Protein AF-A0A8T4P630-F1 (afdb_monomer)

Mean predicted aligned error: 11.43 Å

Nearest PDB structures (foldseek):
  7vp2-assembly1_B  TM=7.918E-01  e=1.200E+00  Arabidopsis thaliana
  7vp5-assembly1_A  TM=7.825E-01  e=1.200E+00  Arabidopsis thaliana
  7vp4-assembly1_B  TM=7.923E-01  e=1.369E+00  Arabidopsis thaliana
  5zkt-assembly1_A  TM=7.892E-01  e=1.562E+00  Oryza sativa Japonica Group
  7vp4-assembly3_J  TM=7.865E-01  e=2.477E+00  Arabidopsis thaliana

pLDDT: mean 88.69, std 10.45, range [58.84, 98.06]

Radius of gyration: 23.85 Å; Cα contacts (8 Å, |Δi|>4): 21; chains: 1; bounding box: 50×30×58 Å

Sequence (81 aa):
MVQAMIDISKNTNQVLNIVKARFNLKDKSEAIEKVVLEYGEDILEPELRPEFIQKIKKIEKEGKFKTFKNIEELRKDIENA

Structure (mmCIF, N/CA/C/O backbone):
data_AF-A0A8T4P630-F1
#
_entry.id   AF-A0A8T4P630-F1
#
loop_
_atom_site.group_PDB
_atom_site.id
_atom_site.type_symbol
_atom_site.label_atom_id
_atom_site.label_alt_id
_atom_site.label_comp_id
_atom_site.label_asym_id
_atom_site.label_entity_id
_atom_site.label_seq_id
_atom_site.pdbx_PDB_ins_code
_atom_site.Cartn_x
_atom_site.Cartn_y
_atom_site.Cartn_z
_atom_site.occupancy
_atom_site.B_iso_or_equiv
_atom_site.auth_seq_id
_atom_site.auth_comp_id
_atom_site.auth_asym_id
_atom_site.auth_atom_id
_atom_site.pdbx_PDB_model_num
ATOM 1 N N . MET A 1 1 ? 0.093 16.693 5.900 1.00 68.00 1 MET A N 1
ATOM 2 C CA . MET A 1 1 ? -1.091 15.958 6.391 1.00 68.00 1 MET A CA 1
ATOM 3 C C . MET A 1 1 ? -2.186 16.105 5.360 1.00 68.00 1 MET A C 1
ATOM 5 O O . MET A 1 1 ? -2.497 17.231 4.993 1.00 68.00 1 MET A O 1
ATOM 9 N N . VAL A 1 2 ? -2.714 14.988 4.874 1.00 82.44 2 VAL A N 1
ATOM 10 C CA . VAL A 1 2 ? -3.903 14.951 4.016 1.00 82.44 2 VAL A CA 1
ATOM 11 C C . VAL A 1 2 ? -5.048 14.435 4.885 1.00 82.44 2 VAL A C 1
ATOM 13 O O . VAL A 1 2 ? -4.834 13.539 5.697 1.00 82.44 2 VAL A O 1
ATOM 16 N N . GLN A 1 3 ? -6.232 15.032 4.776 1.00 89.06 3 GLN A N 1
ATOM 17 C CA . GLN A 1 3 ? -7.424 14.600 5.505 1.00 89.06 3 GLN A CA 1
ATOM 18 C C . GLN A 1 3 ? -8.494 14.185 4.503 1.00 89.06 3 GLN A C 1
ATOM 20 O O . GLN A 1 3 ? -8.704 14.866 3.501 1.00 89.06 3 GLN A O 1
ATOM 25 N N . ALA A 1 4 ? -9.170 13.077 4.788 1.00 90.06 4 ALA A N 1
ATOM 26 C CA . ALA A 1 4 ? -10.277 12.579 3.989 1.00 90.06 4 ALA A CA 1
ATOM 27 C C . ALA A 1 4 ? -11.410 12.134 4.915 1.00 90.06 4 ALA A C 1
ATOM 29 O O . ALA A 1 4 ? -11.167 11.505 5.946 1.00 90.06 4 ALA A O 1
ATOM 30 N N . MET A 1 5 ? -12.645 12.459 4.538 1.00 93.50 5 MET A N 1
ATOM 31 C CA . MET A 1 5 ? -13.837 11.878 5.147 1.00 93.50 5 MET A CA 1
ATOM 32 C C . MET A 1 5 ? -14.246 10.673 4.303 1.00 93.50 5 MET A C 1
ATOM 34 O O . MET A 1 5 ? -14.372 10.797 3.087 1.00 93.50 5 MET A O 1
ATOM 38 N N . ILE A 1 6 ? -14.412 9.516 4.938 1.00 92.50 6 ILE A N 1
ATOM 39 C CA . ILE A 1 6 ? -14.762 8.265 4.264 1.00 92.50 6 ILE A CA 1
ATOM 40 C C . ILE A 1 6 ? -15.932 7.598 4.976 1.00 92.50 6 ILE A C 1
ATOM 42 O O . ILE A 1 6 ? -16.017 7.626 6.206 1.00 92.50 6 ILE A O 1
ATOM 46 N N . ASP A 1 7 ? -16.788 6.946 4.200 1.00 96.62 7 ASP A N 1
ATOM 47 C CA . ASP A 1 7 ? -17.803 6.043 4.724 1.00 96.62 7 ASP A CA 1
ATOM 48 C C . ASP A 1 7 ? -17.247 4.620 4.759 1.00 96.62 7 ASP A C 1
ATOM 50 O O . ASP A 1 7 ? -16.710 4.113 3.774 1.00 96.62 7 ASP A O 1
ATOM 54 N N . ILE A 1 8 ? -17.375 3.960 5.909 1.00 95.81 8 ILE A N 1
ATOM 55 C CA . ILE A 1 8 ? -16.919 2.582 6.104 1.00 95.81 8 ILE A CA 1
ATOM 56 C C . ILE A 1 8 ? -18.012 1.737 6.743 1.00 95.81 8 ILE A C 1
ATOM 58 O O . ILE A 1 8 ? -18.840 2.218 7.518 1.00 95.81 8 ILE A O 1
ATOM 62 N N . SER A 1 9 ? -17.990 0.437 6.457 1.00 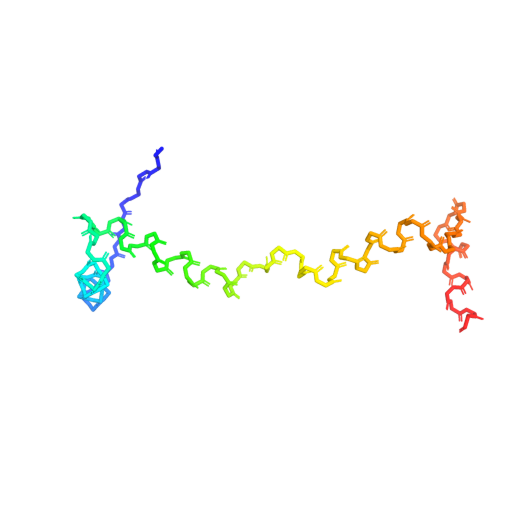98.06 9 SER A N 1
ATOM 63 C CA . SER A 1 9 ? -18.931 -0.494 7.075 1.00 98.06 9 SER A CA 1
ATOM 64 C C . SER A 1 9 ? -18.698 -0.618 8.589 1.00 98.06 9 SER A C 1
ATOM 66 O O . SER A 1 9 ? -17.584 -0.437 9.094 1.00 98.06 9 SER A O 1
ATOM 68 N N . LYS A 1 10 ? -19.740 -1.022 9.331 1.00 97.69 10 LYS A N 1
ATOM 69 C CA . LYS A 1 10 ? -19.627 -1.325 10.770 1.00 97.69 10 LYS A CA 1
ATOM 70 C C . LYS A 1 10 ? -18.555 -2.386 11.050 1.00 97.69 10 LYS A C 1
ATOM 72 O O . LYS A 1 10 ? -17.817 -2.251 12.024 1.00 97.69 10 LYS A O 1
ATOM 77 N N . ASN A 1 11 ? -18.456 -3.395 10.183 1.00 97.94 11 ASN A N 1
ATOM 78 C CA . ASN A 1 11 ? -17.450 -4.450 10.275 1.00 97.94 11 ASN A CA 1
ATOM 79 C C . ASN A 1 11 ? -16.030 -3.882 10.116 1.00 97.94 11 ASN A C 1
ATOM 81 O O . ASN A 1 11 ? -15.177 -4.101 10.969 1.00 97.94 11 ASN A O 1
ATOM 85 N N . THR A 1 12 ? -15.797 -3.060 9.088 1.00 97.31 12 THR A N 1
ATOM 86 C CA . THR A 1 12 ? -14.507 -2.384 8.863 1.00 97.31 12 THR A CA 1
ATOM 87 C C . THR A 1 12 ? -14.091 -1.559 10.082 1.00 97.31 12 THR A C 1
ATOM 89 O O . THR A 1 12 ? -12.956 -1.648 10.540 1.00 97.31 12 THR A O 1
ATOM 92 N N . ASN A 1 13 ? -15.023 -0.810 10.676 1.00 97.12 13 ASN A N 1
ATOM 93 C CA . ASN A 1 13 ? -14.762 -0.027 11.882 1.00 97.12 13 ASN A CA 1
ATOM 94 C C . ASN A 1 13 ? -14.381 -0.898 13.100 1.00 97.12 13 ASN A C 1
ATOM 96 O O . ASN A 1 13 ? -13.543 -0.494 13.905 1.00 97.12 13 ASN A O 1
ATOM 100 N N . GLN A 1 14 ? -14.974 -2.087 13.246 1.00 97.56 14 GLN A N 1
ATOM 101 C CA . GLN A 1 14 ? -14.602 -3.042 14.297 1.00 97.56 14 GLN A CA 1
ATOM 102 C C . GLN A 1 14 ? -13.199 -3.610 14.070 1.00 97.56 14 GLN A C 1
ATOM 104 O O . GLN A 1 14 ? -12.399 -3.620 15.004 1.00 97.56 14 GLN A O 1
ATOM 109 N N . VAL A 1 15 ? -12.877 -4.002 12.836 1.00 97.44 15 VAL A N 1
ATOM 110 C CA . VAL A 1 15 ? -11.538 -4.482 12.464 1.00 97.44 15 VAL A CA 1
ATOM 111 C C . VAL A 1 15 ? -10.479 -3.414 12.748 1.00 97.44 15 VAL A C 1
ATOM 113 O O . VAL A 1 15 ? -9.486 -3.707 13.408 1.00 97.44 15 VAL A O 1
ATOM 116 N N . LEU A 1 16 ? -10.717 -2.156 12.359 1.00 97.12 16 LEU A N 1
ATOM 117 C CA . LEU A 1 16 ? -9.791 -1.052 12.639 1.00 97.12 16 LEU A CA 1
ATOM 118 C C . LEU A 1 16 ? -9.572 -0.829 14.142 1.00 97.12 16 LEU A C 1
ATOM 120 O O . LEU A 1 16 ? -8.455 -0.525 14.550 1.00 97.12 16 LEU A O 1
ATOM 124 N N . ASN A 1 17 ? -10.592 -1.021 14.986 1.00 97.69 17 ASN A N 1
ATOM 125 C CA . ASN A 1 17 ? -10.410 -0.948 16.440 1.00 97.69 17 ASN A CA 1
ATOM 126 C C . ASN A 1 17 ? -9.494 -2.064 16.964 1.00 97.69 17 ASN A C 1
ATOM 128 O O . ASN A 1 17 ? -8.675 -1.805 17.846 1.00 97.69 17 ASN A O 1
ATOM 132 N N . ILE A 1 18 ? -9.614 -3.280 16.420 1.00 97.69 18 ILE A N 1
ATOM 133 C CA . ILE A 1 18 ? -8.752 -4.415 16.778 1.00 97.69 18 ILE A CA 1
ATOM 134 C C . ILE A 1 18 ? -7.310 -4.133 16.352 1.00 97.69 18 ILE A C 1
ATOM 136 O O . ILE A 1 18 ? -6.402 -4.295 17.162 1.00 97.69 18 ILE A O 1
ATOM 140 N N . VAL A 1 19 ? -7.095 -3.663 15.118 1.00 97.50 19 VAL A N 1
ATOM 141 C CA . VAL A 1 19 ? -5.763 -3.278 14.616 1.00 97.50 19 VAL A CA 1
ATOM 142 C C . VAL A 1 19 ? -5.159 -2.189 15.501 1.00 97.50 19 VAL A C 1
ATOM 144 O O . VAL A 1 19 ? -4.041 -2.346 15.988 1.00 97.50 19 VAL A O 1
ATOM 147 N N . LYS A 1 20 ? -5.924 -1.129 15.789 1.00 97.94 20 LYS A N 1
ATOM 148 C CA . LYS A 1 20 ? -5.485 -0.033 16.657 1.00 97.94 20 LYS A CA 1
ATOM 149 C C . LYS A 1 20 ? -5.013 -0.545 18.020 1.00 97.94 20 LYS A C 1
ATOM 151 O O . LYS A 1 20 ? -3.932 -0.182 18.466 1.00 97.94 20 LYS A O 1
ATOM 156 N N . ALA A 1 21 ? -5.802 -1.411 18.658 1.00 97.75 21 ALA A N 1
ATOM 157 C CA . ALA A 1 21 ? -5.458 -1.991 19.954 1.00 97.75 21 ALA A CA 1
ATOM 158 C C . ALA A 1 21 ? -4.231 -2.913 19.873 1.00 97.75 21 ALA A C 1
ATOM 160 O O . ALA A 1 21 ? -3.333 -2.812 20.704 1.00 97.75 21 ALA A O 1
ATOM 161 N N . ARG A 1 22 ? -4.162 -3.778 18.854 1.00 97.62 22 ARG A N 1
ATOM 162 C CA . ARG A 1 22 ? -3.069 -4.743 18.663 1.00 97.62 22 ARG A CA 1
ATOM 163 C C . ARG A 1 22 ? -1.709 -4.066 18.499 1.00 97.62 22 ARG A C 1
ATOM 165 O O . ARG A 1 22 ? -0.723 -4.570 19.024 1.00 97.62 22 ARG A O 1
ATOM 172 N N . PHE A 1 23 ? -1.663 -2.953 17.772 1.00 97.00 23 PHE A N 1
ATOM 173 C CA . PHE A 1 23 ? -0.435 -2.205 17.495 1.00 97.00 23 PHE A CA 1
ATOM 174 C C . PHE A 1 2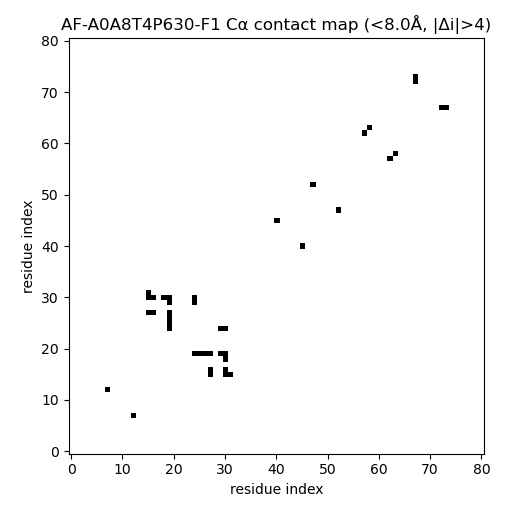3 ? -0.242 -0.987 18.417 1.00 97.00 23 PHE A C 1
ATOM 176 O O . PHE A 1 23 ? 0.677 -0.206 18.199 1.00 97.00 23 PHE A O 1
ATOM 183 N N . ASN A 1 24 ? -1.085 -0.832 19.449 1.00 97.06 24 ASN A N 1
ATOM 184 C CA . ASN A 1 24 ? -1.068 0.293 20.394 1.00 97.06 24 ASN A CA 1
ATOM 185 C C . ASN A 1 24 ? -1.060 1.679 19.708 1.00 97.06 24 ASN A C 1
ATOM 187 O O . ASN A 1 24 ? -0.318 2.579 20.099 1.00 97.06 24 ASN A O 1
ATOM 191 N N . LEU A 1 25 ? -1.875 1.833 18.661 1.00 97.81 25 LEU A N 1
ATOM 192 C CA . LEU A 1 25 ? -1.965 3.052 17.857 1.00 97.81 25 LEU A CA 1
ATOM 193 C C . LEU A 1 25 ? -2.884 4.087 18.521 1.00 97.81 25 LEU A C 1
ATOM 195 O O . LEU A 1 25 ? -3.857 3.752 19.207 1.00 97.81 25 LEU A O 1
ATOM 199 N N . LYS A 1 26 ? -2.598 5.366 18.292 1.00 96.50 26 LYS A N 1
ATOM 200 C CA . LYS A 1 26 ? -3.284 6.493 18.928 1.00 96.50 26 LYS A CA 1
ATOM 201 C C . LYS A 1 26 ? -4.722 6.624 18.439 1.00 96.50 26 LYS A C 1
ATOM 203 O O . LYS A 1 26 ? -5.656 6.763 19.236 1.00 96.50 26 LYS A O 1
ATOM 208 N N . ASP A 1 27 ? -4.920 6.565 17.129 1.00 95.31 27 ASP A N 1
ATOM 209 C CA . ASP A 1 27 ? -6.213 6.805 16.500 1.00 95.31 27 ASP A CA 1
ATOM 210 C C . ASP A 1 27 ? -6.502 5.847 15.336 1.00 95.31 27 ASP A C 1
ATOM 212 O O . ASP A 1 27 ? -5.749 4.921 15.035 1.00 95.31 27 ASP A O 1
ATOM 216 N N . LYS A 1 28 ? -7.692 5.996 14.747 1.00 92.69 28 LYS A N 1
ATOM 217 C CA . LYS A 1 28 ? -8.121 5.150 13.627 1.00 92.69 28 LYS A CA 1
ATOM 218 C C . LYS A 1 28 ? -7.421 5.515 12.324 1.00 92.69 28 LYS A C 1
ATOM 220 O O . LYS A 1 28 ? -7.359 4.659 11.451 1.00 92.69 28 LYS A O 1
ATOM 225 N N . SER A 1 29 ? -6.916 6.739 12.192 1.00 95.25 29 SER A N 1
ATOM 226 C CA . SER A 1 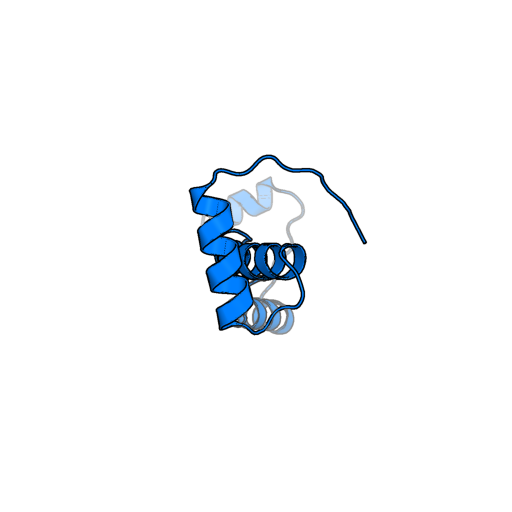29 ? -6.176 7.158 11.005 1.00 95.25 29 SER A CA 1
ATOM 227 C C . SER A 1 29 ? -4.856 6.398 10.931 1.00 95.25 29 SER A C 1
ATOM 229 O O . SER A 1 29 ? -4.569 5.801 9.903 1.00 95.25 29 SER A O 1
ATOM 231 N N . GLU A 1 30 ? -4.130 6.289 12.048 1.00 96.00 30 GLU A N 1
ATOM 232 C CA . GLU A 1 30 ? -2.924 5.454 12.141 1.00 96.00 30 GLU A CA 1
ATOM 233 C C . GLU A 1 30 ? -3.218 3.974 11.847 1.00 96.00 30 GLU A C 1
ATOM 235 O O . GLU A 1 30 ? -2.427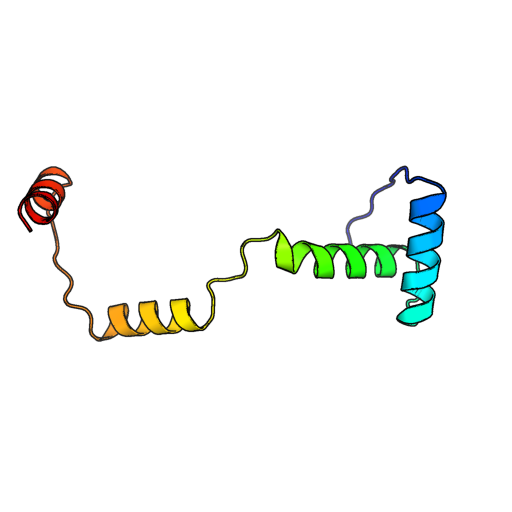 3.294 11.195 1.00 96.00 30 GLU A O 1
ATOM 240 N N . ALA A 1 31 ? -4.371 3.460 12.291 1.00 96.69 31 ALA A N 1
ATOM 241 C CA . ALA A 1 31 ? -4.777 2.087 11.989 1.00 96.69 31 ALA A CA 1
ATOM 242 C C . ALA A 1 31 ? -5.075 1.875 10.495 1.00 96.69 31 ALA A C 1
ATOM 244 O O . ALA A 1 31 ? -4.720 0.830 9.952 1.00 96.69 31 ALA A O 1
ATOM 245 N N . ILE A 1 32 ? -5.703 2.850 9.830 1.00 95.31 32 ILE A N 1
ATOM 246 C CA . ILE A 1 32 ? -5.924 2.823 8.378 1.00 95.31 32 ILE A CA 1
ATOM 247 C C . ILE A 1 32 ? -4.580 2.863 7.649 1.00 95.31 32 ILE A C 1
ATOM 249 O O . ILE A 1 32 ? -4.348 2.015 6.795 1.00 95.31 32 ILE A O 1
ATOM 253 N N . GLU A 1 33 ? -3.685 3.782 8.022 1.00 94.12 33 GLU A N 1
ATOM 254 C CA . GLU A 1 33 ? -2.339 3.903 7.447 1.00 94.12 33 GLU A CA 1
ATOM 255 C C . GLU A 1 33 ? -1.589 2.567 7.530 1.00 94.12 33 GLU A C 1
ATOM 257 O O . GLU A 1 33 ? -1.086 2.070 6.527 1.00 94.12 33 GLU A O 1
ATOM 262 N N . LYS A 1 34 ? -1.593 1.929 8.709 1.00 94.94 34 LYS A N 1
ATOM 263 C CA . LYS A 1 34 ? -0.934 0.637 8.927 1.00 94.94 34 LYS A CA 1
ATOM 264 C C . LYS A 1 34 ? -1.467 -0.447 7.989 1.00 94.94 34 LYS A C 1
ATOM 266 O O . LYS A 1 34 ? -0.670 -1.145 7.373 1.00 94.94 34 LYS A O 1
ATOM 271 N N . VAL A 1 35 ? -2.791 -0.576 7.877 1.00 93.81 35 VAL A N 1
ATOM 272 C CA . VAL A 1 35 ? -3.431 -1.576 7.003 1.00 93.81 35 VAL A CA 1
ATOM 273 C C . VAL A 1 35 ? -3.141 -1.288 5.532 1.00 93.81 35 VAL A C 1
ATOM 275 O O . VAL A 1 35 ? -2.858 -2.213 4.780 1.00 93.81 35 VAL A O 1
ATOM 278 N N . VAL A 1 36 ? -3.205 -0.021 5.119 1.00 91.81 36 VAL A N 1
ATOM 279 C CA . VAL A 1 36 ? -2.963 0.384 3.730 1.00 91.81 36 VAL A CA 1
ATOM 280 C C . VAL A 1 36 ? -1.509 0.169 3.336 1.00 91.81 36 VAL A C 1
ATOM 282 O O . VAL A 1 36 ? -1.275 -0.286 2.228 1.00 91.81 36 VAL A O 1
ATOM 285 N N . LEU A 1 37 ? -0.544 0.453 4.213 1.00 89.81 37 LEU A N 1
ATOM 286 C CA . LEU A 1 37 ? 0.868 0.186 3.937 1.00 89.81 37 LEU A CA 1
ATOM 287 C C . LEU A 1 37 ? 1.142 -1.316 3.846 1.00 89.81 37 LEU A C 1
ATOM 289 O O . LEU A 1 37 ? 1.759 -1.757 2.887 1.00 89.81 37 LEU A O 1
ATOM 293 N N . GLU A 1 38 ? 0.625 -2.100 4.793 1.00 87.50 38 GLU A N 1
ATOM 294 C CA . GLU A 1 38 ? 0.814 -3.556 4.815 1.00 87.50 38 GLU A CA 1
ATOM 295 C C . GLU A 1 38 ? 0.159 -4.238 3.602 1.00 87.50 38 GLU A C 1
ATOM 297 O O . GLU A 1 38 ? 0.736 -5.144 3.021 1.00 87.50 38 GLU A O 1
ATOM 302 N N . TYR A 1 39 ? -1.006 -3.759 3.157 1.00 85.38 39 TYR A N 1
ATOM 303 C CA . TYR A 1 39 ? -1.640 -4.224 1.918 1.00 85.38 39 TYR A CA 1
ATOM 304 C C . TYR A 1 39 ? -0.986 -3.643 0.654 1.00 85.38 39 TYR A C 1
ATOM 306 O O . TYR A 1 39 ? -0.964 -4.267 -0.405 1.00 85.38 39 TYR A O 1
ATOM 314 N N . GLY A 1 40 ? -0.460 -2.424 0.758 1.00 78.69 40 GLY A N 1
ATOM 315 C CA . GLY A 1 40 ? 0.222 -1.710 -0.308 1.00 78.69 40 GLY A CA 1
ATOM 316 C C . GLY A 1 40 ? 1.527 -2.383 -0.705 1.00 78.69 40 GLY A C 1
ATOM 317 O O . GLY A 1 40 ? 1.831 -2.381 -1.887 1.00 78.69 40 GLY A O 1
ATOM 318 N N . GLU A 1 41 ? 2.248 -3.015 0.223 1.00 71.12 41 GLU A N 1
ATOM 319 C CA . GLU A 1 41 ? 3.434 -3.827 -0.095 1.00 71.12 41 GLU A CA 1
ATOM 320 C C . GLU A 1 41 ? 3.137 -4.946 -1.113 1.00 71.12 41 GLU A C 1
ATOM 322 O O . GLU A 1 41 ? 4.008 -5.283 -1.914 1.00 71.12 41 GLU A O 1
ATOM 327 N N . ASP A 1 42 ? 1.905 -5.469 -1.132 1.00 64.94 42 ASP A N 1
ATOM 328 C CA . ASP A 1 42 ? 1.476 -6.518 -2.065 1.00 64.94 42 ASP A CA 1
ATOM 329 C C . ASP A 1 42 ? 0.888 -5.973 -3.387 1.00 64.94 42 ASP A C 1
ATOM 331 O O . ASP A 1 42 ? 0.891 -6.680 -4.398 1.00 64.94 42 ASP A O 1
ATOM 335 N N . ILE A 1 43 ? 0.347 -4.743 -3.403 1.00 66.56 43 ILE A N 1
ATOM 336 C CA . ILE A 1 43 ? -0.286 -4.128 -4.595 1.00 66.56 43 ILE A CA 1
ATOM 337 C C . ILE A 1 43 ? 0.649 -3.200 -5.351 1.00 66.56 43 ILE A C 1
ATOM 339 O O . ILE A 1 43 ? 0.641 -3.172 -6.584 1.00 66.56 43 ILE A O 1
ATOM 343 N N . LEU A 1 44 ? 1.358 -2.347 -4.619 1.00 62.50 44 LEU A N 1
ATOM 344 C CA . LEU A 1 44 ? 2.354 -1.474 -5.205 1.00 62.50 44 LEU A CA 1
ATOM 345 C C . LEU A 1 44 ? 3.424 -2.415 -5.731 1.00 62.50 44 LEU A C 1
ATOM 347 O O . LEU A 1 44 ? 3.911 -3.249 -4.971 1.00 62.50 44 LEU A O 1
ATOM 351 N N . GLU A 1 45 ? 3.745 -2.330 -7.026 1.00 58.84 45 GLU A N 1
ATOM 352 C CA . GLU A 1 45 ? 4.880 -3.082 -7.551 1.00 58.84 45 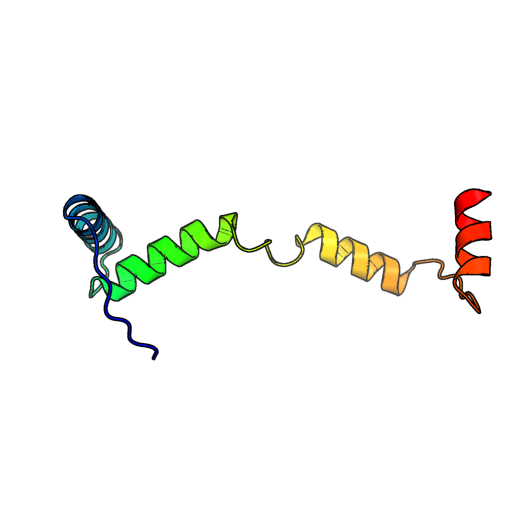GLU A CA 1
ATOM 353 C C . GLU A 1 45 ? 6.043 -2.834 -6.589 1.00 58.84 45 GLU A C 1
ATOM 355 O O . GLU A 1 45 ? 6.399 -1.662 -6.394 1.00 58.84 45 GLU A O 1
ATOM 360 N N . PRO A 1 46 ? 6.572 -3.878 -5.918 1.00 60.03 46 PRO A N 1
ATOM 361 C CA . PRO A 1 46 ? 7.653 -3.677 -4.979 1.00 60.03 46 PRO A CA 1
ATOM 362 C C . PRO A 1 46 ? 8.728 -2.910 -5.730 1.00 60.03 46 PRO A C 1
ATOM 364 O O . PRO A 1 46 ? 9.007 -3.229 -6.896 1.00 60.03 46 PRO A O 1
ATOM 367 N N . GLU A 1 47 ? 9.312 -1.894 -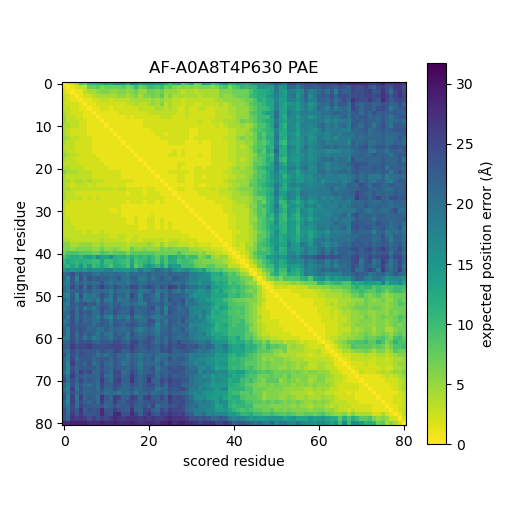5.088 1.00 64.06 47 GLU A N 1
ATOM 368 C CA . GLU A 1 47 ? 10.533 -1.284 -5.607 1.00 64.06 47 GLU A CA 1
ATOM 369 C C . GLU A 1 47 ? 11.432 -2.406 -6.135 1.00 64.06 47 GLU A C 1
ATOM 371 O O . GLU A 1 47 ? 11.501 -3.470 -5.506 1.00 64.06 47 GLU A O 1
ATOM 376 N N . LEU A 1 48 ? 12.032 -2.209 -7.321 1.00 69.06 48 LEU A N 1
ATOM 377 C CA . LEU A 1 48 ? 12.766 -3.252 -8.047 1.00 69.06 48 LEU A CA 1
ATOM 378 C C . LEU A 1 48 ? 13.465 -4.194 -7.063 1.00 69.06 48 LEU A C 1
ATOM 380 O O . LEU A 1 48 ? 14.326 -3.743 -6.307 1.00 69.06 48 LEU A O 1
ATOM 384 N N . ARG A 1 49 ? 13.076 -5.482 -7.051 1.00 77.56 49 ARG A N 1
ATOM 385 C CA . ARG A 1 49 ? 13.606 -6.460 -6.083 1.00 77.56 49 ARG A CA 1
ATOM 386 C C . ARG A 1 49 ? 15.123 -6.275 -5.942 1.00 77.56 49 ARG A C 1
ATOM 388 O O . ARG A 1 49 ? 15.785 -6.138 -6.976 1.00 77.56 49 ARG A O 1
ATOM 395 N N . PRO A 1 50 ? 15.709 -6.314 -4.732 1.00 77.44 50 PRO A N 1
ATOM 396 C CA . PRO A 1 50 ? 17.136 -6.042 -4.544 1.00 77.44 50 PRO A CA 1
ATOM 397 C C . PRO A 1 50 ? 18.052 -6.842 -5.485 1.00 77.44 50 PRO A C 1
ATOM 399 O O . PRO A 1 50 ? 19.040 -6.315 -5.995 1.00 77.44 50 PRO A O 1
ATOM 402 N N . GLU A 1 51 ? 17.684 -8.088 -5.792 1.00 80.44 51 GLU A N 1
ATOM 403 C CA . GLU A 1 51 ? 18.367 -8.946 -6.770 1.00 80.44 51 GLU A CA 1
ATOM 404 C C . GLU A 1 51 ? 18.343 -8.378 -8.198 1.00 80.44 51 GLU A C 1
ATOM 406 O O . GLU A 1 51 ? 19.345 -8.420 -8.914 1.00 80.44 51 GLU A O 1
ATOM 411 N N . PHE A 1 52 ? 17.212 -7.809 -8.618 1.00 84.00 52 PHE A N 1
ATOM 412 C CA . PHE A 1 52 ? 17.071 -7.156 -9.914 1.00 84.00 52 PHE A CA 1
ATOM 413 C C . PHE A 1 52 ? 17.929 -5.890 -9.987 1.00 84.00 52 PHE A C 1
ATOM 415 O O . PHE A 1 52 ? 18.642 -5.701 -10.970 1.00 84.00 52 PHE A O 1
ATOM 422 N N . ILE A 1 53 ? 17.958 -5.074 -8.928 1.00 87.25 53 ILE A N 1
ATOM 423 C CA . ILE A 1 53 ? 18.838 -3.895 -8.854 1.00 87.25 53 ILE A CA 1
ATOM 424 C C . ILE A 1 53 ? 20.308 -4.309 -8.980 1.00 87.25 53 ILE A C 1
ATOM 426 O O . ILE A 1 53 ? 21.062 -3.695 -9.735 1.00 87.25 53 ILE A O 1
ATOM 430 N N . GLN A 1 54 ? 20.729 -5.361 -8.272 1.00 88.69 54 GLN A N 1
ATOM 431 C CA . GLN A 1 54 ? 22.097 -5.877 -8.367 1.00 88.69 54 GLN A CA 1
ATOM 432 C C . GLN A 1 54 ? 22.422 -6.371 -9.779 1.00 88.69 54 GLN A C 1
ATOM 434 O O . GLN A 1 54 ? 23.491 -6.058 -10.308 1.00 88.69 54 GLN A O 1
ATOM 439 N N . LYS A 1 55 ? 21.487 -7.083 -10.419 1.00 90.50 55 LYS A N 1
ATOM 440 C CA . LYS A 1 55 ? 21.628 -7.538 -11.805 1.00 90.50 55 LYS A CA 1
ATOM 441 C C . LYS A 1 55 ? 21.805 -6.363 -12.768 1.00 90.50 55 LYS A C 1
ATOM 443 O O . LYS A 1 55 ? 22.722 -6.399 -13.583 1.00 90.50 55 LYS A O 1
ATOM 448 N N . ILE A 1 56 ? 20.979 -5.322 -12.659 1.00 91.62 56 ILE A N 1
ATOM 449 C CA . ILE A 1 56 ? 21.080 -4.129 -13.510 1.00 91.62 56 ILE A CA 1
ATOM 450 C C . ILE A 1 56 ? 22.404 -3.398 -13.277 1.00 91.62 56 ILE A C 1
ATOM 452 O O . ILE A 1 56 ? 23.106 -3.132 -14.245 1.00 91.62 56 ILE A O 1
ATOM 456 N N . LYS A 1 57 ? 22.813 -3.169 -12.022 1.00 91.81 57 LYS A N 1
ATOM 457 C CA . LYS A 1 57 ? 24.112 -2.544 -11.702 1.00 91.81 57 LYS A CA 1
ATOM 458 C C . LYS A 1 57 ? 25.302 -3.343 -12.238 1.00 91.81 57 LYS A C 1
ATOM 460 O O . LYS A 1 57 ? 26.313 -2.760 -12.622 1.00 91.81 57 LYS A O 1
ATOM 465 N N . LYS A 1 58 ? 25.206 -4.676 -12.259 1.00 93.81 58 LYS A N 1
ATOM 466 C CA . LYS A 1 58 ? 26.228 -5.535 -12.866 1.00 93.81 58 LYS A CA 1
ATOM 467 C C . LYS A 1 58 ? 26.257 -5.377 -14.385 1.00 93.81 58 LYS A C 1
ATOM 469 O O . LYS A 1 58 ? 27.332 -5.222 -14.950 1.00 93.81 58 LYS A O 1
ATOM 474 N N . ILE A 1 59 ? 25.093 -5.376 -15.036 1.00 93.19 59 ILE A N 1
ATOM 475 C CA . ILE A 1 59 ? 24.988 -5.148 -16.483 1.00 93.19 59 ILE A CA 1
ATOM 476 C C . ILE A 1 59 ? 25.514 -3.753 -16.840 1.00 93.19 59 ILE A C 1
ATOM 478 O O . ILE A 1 59 ? 26.273 -3.638 -17.785 1.00 93.19 59 ILE A O 1
ATOM 482 N N . GLU A 1 60 ? 25.203 -2.715 -16.065 1.00 90.06 60 GLU A N 1
ATOM 483 C CA . GLU A 1 60 ? 25.719 -1.352 -16.267 1.00 90.06 60 GLU A CA 1
ATOM 484 C C . GLU A 1 60 ? 27.255 -1.289 -16.248 1.00 90.06 60 GLU A C 1
ATOM 486 O O . GLU A 1 60 ? 27.856 -0.607 -17.073 1.00 90.06 60 GLU A O 1
ATOM 491 N N . LYS A 1 61 ? 27.898 -2.030 -15.337 1.00 91.38 61 LYS A N 1
ATOM 492 C CA . LYS A 1 61 ? 29.362 -2.040 -15.192 1.00 91.38 61 LYS A CA 1
ATOM 493 C C . LYS A 1 61 ? 30.085 -2.953 -16.181 1.00 91.38 61 LYS A C 1
ATOM 495 O O . LYS A 1 61 ? 31.164 -2.607 -16.647 1.00 91.38 61 LYS A O 1
ATOM 500 N N . GLU A 1 62 ? 29.540 -4.139 -16.433 1.00 92.25 62 GLU A N 1
ATOM 501 C CA . GLU A 1 62 ? 30.245 -5.248 -17.101 1.00 92.25 62 GLU A CA 1
ATOM 502 C C . GLU A 1 62 ? 29.556 -5.703 -18.396 1.00 92.25 62 GLU A C 1
ATOM 504 O O . GLU A 1 62 ? 30.057 -6.570 -19.114 1.00 92.25 62 GLU A O 1
ATOM 509 N N . GLY A 1 63 ? 28.377 -5.159 -18.687 1.00 83.69 63 GLY A N 1
ATOM 510 C CA . GLY A 1 63 ? 27.564 -5.538 -19.827 1.00 83.69 63 GLY A CA 1
ATOM 511 C C . GLY A 1 63 ? 28.208 -5.144 -21.147 1.00 83.69 63 GLY A C 1
ATOM 512 O O . GLY A 1 63 ? 28.804 -4.079 -21.304 1.00 83.69 63 GLY A O 1
ATOM 513 N N . LYS A 1 64 ? 28.048 -6.015 -22.142 1.00 85.81 64 LYS A N 1
ATOM 514 C CA . LYS A 1 64 ? 28.395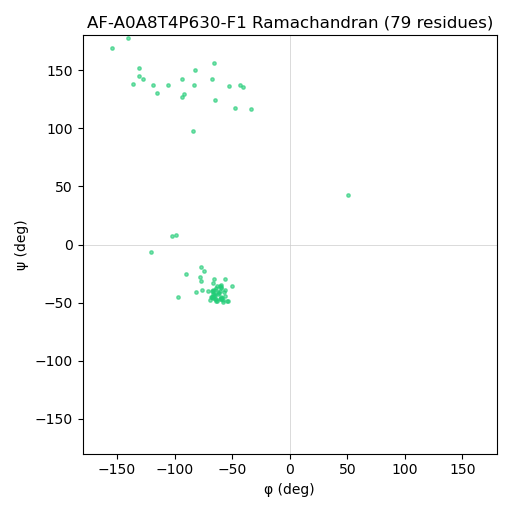 -5.699 -23.526 1.00 85.81 64 LYS A CA 1
ATOM 515 C C . LYS A 1 64 ? 27.225 -4.956 -24.151 1.00 85.81 64 LYS A C 1
ATOM 517 O O . LYS A 1 64 ? 26.253 -5.572 -24.580 1.00 85.81 64 LYS A O 1
ATOM 522 N N . PH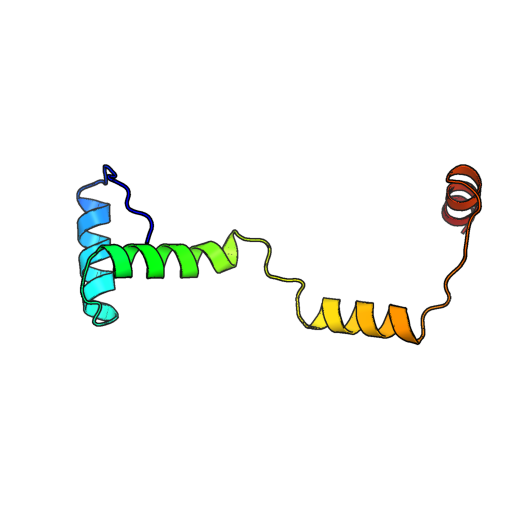E A 1 65 ? 27.319 -3.634 -24.171 1.00 88.94 65 PHE A N 1
ATOM 523 C CA . PHE A 1 65 ? 26.328 -2.788 -24.819 1.00 88.94 65 PHE A CA 1
ATOM 524 C C . PHE A 1 65 ? 26.607 -2.684 -26.313 1.00 88.94 65 PHE A C 1
ATOM 526 O O . PHE A 1 65 ? 27.749 -2.500 -26.735 1.00 88.94 65 PHE A O 1
ATOM 533 N N . LYS A 1 66 ? 25.544 -2.775 -27.109 1.00 90.06 66 LYS A N 1
ATOM 534 C CA . LYS A 1 66 ? 25.575 -2.525 -28.546 1.00 90.06 66 LYS A CA 1
ATOM 535 C C . LYS A 1 66 ? 24.708 -1.311 -28.835 1.00 90.06 66 LYS A C 1
ATOM 537 O O . LYS A 1 66 ? 23.588 -1.211 -28.340 1.00 90.06 66 LYS A O 1
ATOM 542 N N . THR A 1 67 ? 25.255 -0.367 -29.586 1.00 90.88 67 THR A N 1
ATOM 543 C CA . THR A 1 67 ? 24.529 0.820 -30.026 1.00 90.88 67 THR A CA 1
ATOM 544 C C . THR A 1 67 ? 23.924 0.557 -31.396 1.00 90.88 67 THR A C 1
ATOM 546 O O . THR A 1 67 ? 24.534 -0.094 -32.241 1.00 90.88 67 THR A O 1
ATOM 549 N N . PHE A 1 68 ? 22.717 1.071 -31.610 1.00 92.81 68 PHE A N 1
ATOM 550 C CA . PHE A 1 68 ? 21.990 0.945 -32.869 1.00 92.81 68 PHE A CA 1
ATOM 551 C C . PHE A 1 68 ? 21.567 2.333 -33.321 1.00 92.81 68 PHE A C 1
ATOM 553 O O . PHE A 1 68 ? 21.202 3.174 -32.497 1.00 92.81 68 PHE A O 1
ATOM 560 N N . LYS A 1 69 ? 21.619 2.589 -34.627 1.00 91.31 69 LYS A N 1
ATOM 561 C CA . LYS A 1 69 ? 21.266 3.905 -35.173 1.00 91.31 69 LYS A CA 1
ATOM 562 C C . LYS A 1 69 ? 19.758 4.109 -35.245 1.00 91.31 69 LYS A C 1
ATOM 564 O O . LYS A 1 69 ? 19.292 5.244 -35.203 1.00 91.31 69 LYS A O 1
ATOM 569 N N . ASN A 1 70 ? 19.000 3.025 -35.387 1.00 94.50 70 ASN A N 1
ATOM 570 C CA . ASN A 1 70 ? 17.547 3.041 -35.475 1.00 94.50 70 ASN A CA 1
ATOM 571 C C . ASN A 1 70 ? 16.942 1.703 -35.015 1.00 94.50 70 ASN A C 1
ATOM 573 O O . ASN A 1 70 ? 17.640 0.708 -34.814 1.00 94.50 70 ASN A O 1
ATOM 577 N N . ILE A 1 71 ? 15.618 1.697 -34.854 1.00 92.75 71 ILE A N 1
ATOM 578 C CA . ILE A 1 71 ? 14.854 0.530 -34.390 1.00 92.75 71 ILE A CA 1
ATOM 579 C C . ILE A 1 71 ? 14.910 -0.627 -35.401 1.00 92.75 71 ILE A C 1
ATOM 581 O O . ILE A 1 71 ? 14.867 -1.785 -34.995 1.00 92.75 71 ILE A O 1
ATOM 585 N N . GLU A 1 72 ? 15.035 -0.350 -36.703 1.00 93.06 72 GLU A N 1
ATOM 586 C CA . GLU A 1 72 ? 15.111 -1.403 -37.725 1.00 93.06 72 GLU A CA 1
ATOM 587 C C . GLU A 1 72 ? 16.397 -2.229 -37.611 1.00 93.06 72 GLU A C 1
ATOM 589 O O . GLU A 1 72 ? 16.362 -3.448 -37.759 1.00 93.06 72 GLU A O 1
ATOM 594 N N . GLU A 1 73 ? 17.526 -1.579 -37.322 1.00 92.94 73 GLU A N 1
ATOM 595 C CA . GLU A 1 73 ? 18.816 -2.235 -37.093 1.00 92.94 73 GLU A CA 1
ATOM 596 C C . GLU A 1 73 ? 18.776 -3.118 -35.839 1.00 92.94 73 GLU A C 1
ATOM 598 O O . GLU A 1 73 ? 19.208 -4.268 -35.885 1.00 92.94 73 GLU A O 1
ATOM 603 N N . LEU A 1 74 ? 18.180 -2.614 -3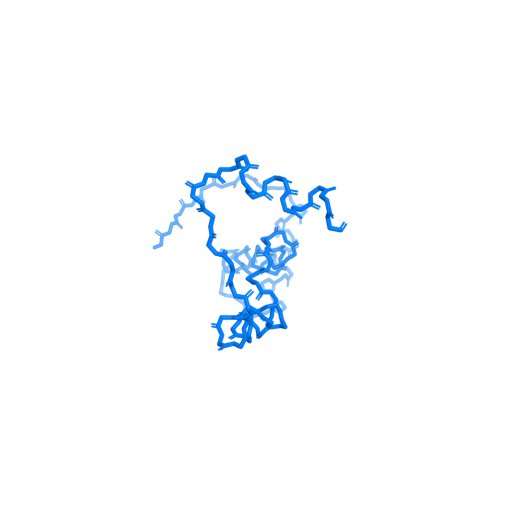4.752 1.00 93.69 74 LEU A N 1
ATOM 604 C CA . LEU A 1 74 ? 17.956 -3.381 -33.524 1.00 93.69 74 LEU A CA 1
ATOM 605 C C . LEU A 1 74 ? 17.073 -4.610 -33.778 1.00 93.69 74 LEU A C 1
ATOM 607 O O . LEU A 1 74 ? 17.401 -5.710 -33.341 1.00 93.69 74 LEU A O 1
ATOM 611 N N . ARG A 1 75 ? 15.957 -4.431 -34.498 1.00 92.00 75 ARG A N 1
ATOM 612 C CA . ARG A 1 75 ? 15.020 -5.516 -34.807 1.00 92.00 75 ARG A CA 1
ATOM 613 C C . ARG A 1 75 ? 15.707 -6.630 -35.597 1.00 92.00 75 ARG A C 1
ATOM 615 O O . ARG A 1 75 ? 15.580 -7.791 -35.226 1.00 92.00 75 ARG A O 1
ATOM 622 N N . LYS A 1 76 ? 16.488 -6.278 -36.625 1.00 93.38 76 LYS A N 1
ATOM 623 C CA . LYS A 1 76 ? 17.260 -7.252 -37.412 1.00 93.38 76 LYS A CA 1
ATOM 624 C C . LYS A 1 76 ? 18.256 -8.036 -36.560 1.00 93.38 76 LYS A C 1
ATOM 626 O O . LYS A 1 76 ? 18.465 -9.208 -36.836 1.00 93.38 76 LYS A O 1
ATOM 631 N N . ASP A 1 77 ? 18.877 -7.416 -35.562 1.00 90.81 77 ASP A N 1
ATOM 632 C CA . ASP A 1 77 ? 19.848 -8.097 -34.700 1.00 90.81 77 ASP A CA 1
ATOM 633 C C . ASP A 1 77 ? 19.184 -9.114 -33.765 1.00 90.81 77 ASP A C 1
ATOM 635 O O . ASP A 1 77 ? 19.705 -10.205 -33.591 1.00 90.81 77 ASP A O 1
ATOM 639 N N . ILE A 1 78 ? 18.020 -8.777 -33.199 1.00 91.19 78 ILE A N 1
ATOM 640 C CA . ILE A 1 78 ? 17.292 -9.651 -32.264 1.00 91.19 78 ILE A CA 1
ATOM 641 C C . ILE A 1 78 ? 16.577 -10.791 -32.998 1.00 91.19 78 ILE A C 1
ATOM 643 O O . ILE A 1 78 ? 16.537 -11.908 -32.497 1.00 91.19 78 ILE A O 1
ATOM 647 N N . GLU A 1 79 ? 15.996 -10.524 -34.169 1.00 90.56 79 GLU A N 1
ATOM 648 C CA . GLU A 1 79 ? 15.231 -11.524 -34.930 1.00 90.56 79 GLU A CA 1
ATOM 649 C C . GLU A 1 79 ? 16.122 -12.529 -35.679 1.00 90.56 79 GLU A C 1
ATOM 651 O O . GLU A 1 79 ? 15.648 -13.606 -36.031 1.00 90.56 79 GLU A O 1
ATOM 656 N N . ASN A 1 80 ? 17.397 -12.197 -35.914 1.00 78.12 80 ASN A N 1
ATOM 657 C CA . ASN A 1 80 ? 18.376 -13.097 -36.537 1.00 78.12 80 ASN A CA 1
ATOM 658 C C . ASN A 1 80 ? 19.355 -13.737 -35.524 1.00 78.12 80 ASN A C 1
ATOM 660 O O . ASN A 1 80 ? 20.328 -14.359 -35.960 1.00 78.12 80 ASN A O 1
ATOM 664 N N . ALA A 1 81 ? 19.139 -13.552 -34.214 1.00 59.94 81 ALA A N 1
ATOM 665 C CA . ALA A 1 81 ? 19.972 -14.092 -33.130 1.00 59.94 81 ALA A CA 1
ATOM 666 C C . ALA A 1 81 ? 19.527 -15.480 -32.644 1.00 59.94 81 ALA A C 1
ATOM 668 O O . ALA A 1 81 ? 18.311 -15.775 -32.681 1.00 59.94 81 ALA A O 1
#

Foldseek 3Di:
DDDDDDDDDPVVVVVLVVQCVVVVHDDSVVSVVVVCVVVCCVVVPHDQPPVRVVVVVCCVVPNDDDDDPDPVRVCVVVVVD

Solvent-accessible surface area (backbone atoms only — not comparable to full-atom values): 5148 Å² total; per-residue (Å²): 139,88,87,82,89,80,91,75,54,74,67,57,56,51,51,39,52,52,50,13,60,75,70,72,44,93,44,66,66,58,28,49,50,53,54,49,51,65,53,36,62,78,66,47,78,63,73,72,52,70,68,56,48,52,51,50,57,46,42,74,75,72,48,87,82,82,87,66,98,47,70,68,59,48,49,54,55,63,76,73,101

Secondary structure (DSSP, 8-state):
---------HHHHHHHHHHHHHTT-SSHHHHHHHHHHHHHHHHSPPSS-HHHHHHHHHHHHH------SSHHHHHHHHHT-